Protein AF-A0A961MQD6-F1 (afdb_monomer_lite)

Structure (mmCIF, N/CA/C/O backbone):
data_AF-A0A961MQD6-F1
#
_entry.id   AF-A0A961MQD6-F1
#
loop_
_atom_site.group_PDB
_atom_site.id
_atom_site.type_symbol
_atom_site.label_atom_id
_atom_site.label_alt_id
_atom_site.label_comp_id
_atom_site.label_asym_id
_atom_site.label_entity_id
_atom_site.label_seq_id
_atom_site.pdbx_PDB_ins_code
_atom_site.Cartn_x
_atom_site.Cartn_y
_atom_site.Cartn_z
_atom_site.occupancy
_atom_site.B_iso_or_equiv
_atom_site.auth_seq_id
_atom_site.auth_comp_id
_atom_site.auth_asym_id
_atom_site.auth_atom_id
_atom_site.pdbx_PDB_model_num
ATOM 1 N N . ASP A 1 1 ? 1.636 -16.642 8.959 1.00 82.12 1 ASP A N 1
ATOM 2 C CA . ASP A 1 1 ? 0.322 -16.131 9.394 1.00 82.12 1 ASP A CA 1
ATOM 3 C C . ASP A 1 1 ? 0.263 -14.639 9.109 1.00 82.12 1 ASP A C 1
ATOM 5 O O . ASP A 1 1 ? 1.322 -14.026 8.998 1.00 82.12 1 ASP A O 1
ATOM 9 N N . THR A 1 2 ? -0.927 -14.079 8.896 1.00 88.12 2 THR A N 1
ATOM 10 C CA . THR A 1 2 ? -1.129 -12.638 8.691 1.00 88.12 2 THR A CA 1
ATOM 11 C C . THR A 1 2 ? -1.596 -12.039 10.010 1.00 88.12 2 THR A C 1
ATOM 13 O O . THR A 1 2 ? -2.619 -12.468 10.544 1.00 88.12 2 THR A O 1
ATOM 16 N N . THR A 1 3 ? -0.854 -11.065 10.533 1.00 93.81 3 THR A N 1
ATOM 17 C CA . THR A 1 3 ? -1.106 -10.467 11.850 1.00 93.81 3 THR A CA 1
ATOM 18 C C . THR A 1 3 ? -1.546 -9.016 11.688 1.00 93.81 3 THR A C 1
ATOM 20 O O . THR A 1 3 ? -0.826 -8.218 11.085 1.00 93.81 3 THR A O 1
ATOM 23 N N . PHE A 1 4 ? -2.686 -8.656 12.276 1.00 94.00 4 PHE A N 1
ATOM 24 C CA . PHE A 1 4 ? -3.155 -7.276 12.358 1.00 94.00 4 PHE A CA 1
ATOM 25 C C . PHE A 1 4 ? -2.861 -6.711 13.751 1.00 94.00 4 PHE A C 1
ATOM 27 O O . PHE A 1 4 ? -3.175 -7.332 14.772 1.00 94.00 4 PHE A O 1
ATOM 34 N N . LYS A 1 5 ? -2.208 -5.543 13.801 1.00 96.81 5 LYS A N 1
ATOM 35 C CA . LYS A 1 5 ? -1.787 -4.895 15.049 1.00 96.81 5 LYS A CA 1
ATOM 36 C C . LYS A 1 5 ? -2.311 -3.469 15.146 1.00 96.81 5 LYS A C 1
ATOM 38 O O . LYS A 1 5 ? -2.236 -2.724 14.174 1.00 96.81 5 LYS A O 1
ATOM 43 N N . VAL A 1 6 ? -2.730 -3.081 16.347 1.00 93.12 6 VAL A N 1
ATOM 44 C CA . VAL A 1 6 ? -3.076 -1.702 16.721 1.00 93.12 6 VAL A CA 1
ATOM 45 C C . VAL A 1 6 ? -2.179 -1.317 17.892 1.00 93.12 6 VAL A C 1
ATOM 47 O O . VAL A 1 6 ? -2.078 -2.068 18.858 1.00 93.12 6 VAL A O 1
ATOM 50 N N . ASP A 1 7 ? -1.451 -0.205 17.774 1.00 93.75 7 ASP A N 1
ATOM 51 C CA . ASP A 1 7 ? -0.495 0.269 18.790 1.00 93.75 7 ASP A CA 1
ATOM 52 C C . ASP A 1 7 ? 0.522 -0.797 19.245 1.00 93.75 7 ASP A C 1
ATOM 54 O O . ASP A 1 7 ? 0.899 -0.904 20.411 1.00 93.75 7 ASP A O 1
ATOM 58 N N . GLY A 1 8 ? 0.963 -1.634 18.300 1.00 94.81 8 GLY A N 1
ATOM 59 C CA . GLY A 1 8 ? 1.901 -2.732 18.551 1.00 94.81 8 GLY A CA 1
ATOM 60 C C . GLY A 1 8 ? 1.281 -3.982 19.187 1.00 94.81 8 GLY A C 1
ATOM 61 O O . GLY A 1 8 ? 1.947 -5.019 19.235 1.00 94.81 8 GLY A O 1
ATOM 62 N N . VAL A 1 9 ? 0.015 -3.927 19.605 1.00 96.75 9 VAL A N 1
ATOM 63 C CA . VAL A 1 9 ? -0.739 -5.052 20.168 1.00 96.75 9 VAL A CA 1
ATOM 64 C C . VAL A 1 9 ? -1.383 -5.859 19.044 1.00 96.75 9 VAL A C 1
ATOM 66 O O . VAL A 1 9 ? -1.992 -5.292 18.142 1.00 96.75 9 VAL A O 1
ATOM 69 N N . VAL A 1 10 ? -1.253 -7.188 19.088 1.00 97.31 10 VAL A N 1
ATOM 70 C CA . VAL A 1 10 ? -1.947 -8.095 18.158 1.00 97.31 10 VAL A CA 1
ATOM 71 C C . VAL A 1 10 ? -3.435 -8.101 18.483 1.00 97.31 10 VAL A C 1
ATOM 73 O O . VAL A 1 10 ? -3.812 -8.468 19.593 1.00 97.31 10 VAL A O 1
ATOM 76 N N . VAL A 1 11 ? -4.262 -7.700 17.520 1.00 97.44 11 VAL A N 1
ATOM 77 C CA . VAL A 1 11 ? -5.728 -7.682 17.659 1.00 97.44 11 VAL A CA 1
ATOM 78 C C . VAL A 1 11 ? -6.408 -8.766 16.827 1.00 97.44 11 VAL A C 1
ATOM 80 O O . VAL A 1 11 ? -7.519 -9.164 17.160 1.00 97.44 11 VAL A O 1
ATOM 83 N N . ASP A 1 12 ? -5.743 -9.269 15.785 1.00 96.75 12 ASP A N 1
ATOM 84 C CA . ASP A 1 12 ? -6.195 -10.428 15.017 1.00 96.75 12 ASP A CA 1
ATOM 85 C C . ASP A 1 12 ? -5.004 -11.148 14.370 1.00 96.75 12 ASP A C 1
ATOM 87 O O . ASP A 1 12 ? -3.986 -10.532 14.030 1.00 96.75 12 ASP A O 1
ATOM 91 N N . GLU A 1 13 ? -5.129 -12.459 14.196 1.00 96.19 13 GLU A N 1
ATOM 92 C CA . GLU A 1 13 ? -4.140 -13.284 13.510 1.00 96.19 13 GLU A CA 1
ATOM 93 C C . GLU A 1 13 ? -4.819 -14.433 12.769 1.00 96.19 13 GLU A C 1
ATOM 95 O O . GLU A 1 13 ? -5.561 -15.229 13.347 1.00 96.19 13 GLU A O 1
ATOM 100 N N . LYS A 1 14 ? -4.539 -14.544 11.467 1.00 94.25 14 LYS A N 1
ATOM 101 C CA . LYS A 1 14 ? -5.155 -15.565 10.621 1.00 94.25 14 LYS A CA 1
ATOM 102 C C . LYS A 1 14 ? -4.196 -16.097 9.571 1.00 94.25 14 LYS A C 1
ATOM 104 O O . LYS A 1 14 ? -3.475 -15.353 8.905 1.00 94.25 14 LYS A O 1
ATOM 109 N N . ARG A 1 15 ? -4.236 -17.410 9.353 1.00 92.38 15 ARG A N 1
ATOM 110 C CA . ARG A 1 15 ? -3.561 -18.044 8.220 1.00 92.38 15 ARG A CA 1
ATOM 111 C C . ARG A 1 15 ? -4.335 -17.762 6.933 1.00 92.38 15 ARG A C 1
ATOM 113 O O . ARG A 1 15 ? -5.504 -18.124 6.817 1.00 92.38 15 ARG A O 1
ATOM 120 N N . MET A 1 16 ? -3.675 -17.152 5.952 1.00 89.56 16 MET A N 1
ATOM 121 C CA . MET A 1 16 ? -4.240 -16.896 4.626 1.00 89.56 16 MET A CA 1
ATOM 122 C C . MET A 1 16 ? -3.546 -17.790 3.594 1.00 89.56 16 MET A C 1
ATOM 124 O O . MET A 1 16 ? -2.467 -17.476 3.102 1.00 89.56 16 MET A O 1
ATOM 128 N N . GLU A 1 17 ? -4.142 -18.947 3.294 1.00 90.12 17 GLU A N 1
ATOM 129 C CA . GLU A 1 17 ? -3.484 -19.977 2.468 1.00 90.12 17 GLU A CA 1
ATOM 130 C C . GLU A 1 17 ? -3.337 -19.603 0.989 1.00 90.12 17 GLU A C 1
ATOM 132 O O . GLU A 1 17 ? -2.527 -20.194 0.282 1.00 90.12 17 GLU A O 1
ATOM 137 N N . LYS A 1 18 ? -4.121 -18.630 0.515 1.00 89.50 18 LYS A N 1
ATOM 138 C CA . LYS A 1 18 ? -4.196 -18.226 -0.896 1.00 89.50 18 LYS A CA 1
ATOM 139 C C . LYS A 1 18 ? -3.783 -16.768 -1.099 1.00 89.50 18 LYS A C 1
ATOM 141 O O . LYS A 1 18 ? -4.378 -16.062 -1.905 1.00 89.50 18 LYS A O 1
ATOM 146 N N . THR A 1 19 ? -2.789 -16.312 -0.344 1.00 84.44 19 THR A N 1
ATOM 147 C CA . THR A 1 19 ? -2.245 -14.958 -0.489 1.00 84.44 19 THR A CA 1
ATOM 148 C C . THR A 1 19 ? -1.137 -14.941 -1.528 1.00 84.44 19 THR A C 1
ATOM 150 O O . THR A 1 19 ? -0.201 -15.737 -1.468 1.00 84.44 19 THR A O 1
ATOM 153 N N . ILE A 1 20 ? -1.222 -13.997 -2.459 1.00 82.88 20 ILE A N 1
ATOM 154 C CA . ILE A 1 20 ? -0.128 -13.678 -3.371 1.00 82.88 20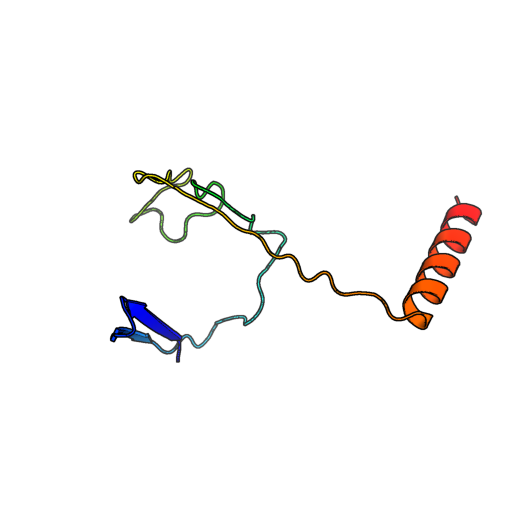 ILE A CA 1
ATOM 155 C C . ILE A 1 20 ? 0.721 -12.591 -2.690 1.00 82.88 20 ILE A C 1
ATOM 157 O O . ILE A 1 20 ? 0.176 -11.548 -2.335 1.00 82.88 20 ILE A O 1
ATOM 161 N N . PRO A 1 21 ? 2.037 -12.787 -2.480 1.00 74.50 21 PRO A N 1
ATOM 162 C CA . PRO A 1 21 ? 2.884 -11.825 -1.771 1.00 74.50 21 PRO A CA 1
ATOM 163 C C . PRO A 1 21 ? 3.371 -10.679 -2.679 1.00 74.50 21 PRO A C 1
ATOM 165 O O . PRO A 1 21 ? 4.454 -10.140 -2.463 1.00 74.50 21 PRO A O 1
ATOM 168 N N . ILE A 1 22 ? 2.611 -10.335 -3.723 1.00 73.88 22 ILE A N 1
ATOM 169 C CA . ILE A 1 22 ? 2.901 -9.223 -4.634 1.00 73.88 22 ILE A CA 1
ATOM 170 C C . ILE A 1 22 ? 1.619 -8.445 -4.921 1.00 73.88 22 ILE A C 1
ATOM 172 O O . ILE A 1 22 ? 0.541 -9.029 -5.019 1.00 73.88 22 ILE A O 1
ATOM 176 N N . ILE A 1 23 ? 1.754 -7.127 -5.063 1.00 70.75 23 ILE A N 1
ATOM 177 C CA . ILE A 1 23 ? 0.649 -6.251 -5.441 1.00 70.75 23 ILE A CA 1
ATOM 178 C C . ILE A 1 23 ? 0.467 -6.260 -6.957 1.00 70.75 23 ILE A C 1
ATOM 180 O O . ILE A 1 23 ? 1.423 -6.161 -7.730 1.00 70.75 23 ILE A O 1
ATOM 184 N N . LEU A 1 24 ? -0.782 -6.389 -7.375 1.00 74.75 24 LEU A N 1
ATOM 185 C CA . LEU A 1 24 ? -1.196 -6.388 -8.764 1.00 74.75 24 LEU A CA 1
ATOM 186 C C . LEU A 1 24 ? -1.414 -4.937 -9.215 1.00 74.75 24 LEU A C 1
ATOM 188 O O . LEU A 1 24 ? -2.520 -4.424 -9.148 1.00 74.75 24 LEU A O 1
ATOM 192 N N . GLN A 1 25 ? -0.348 -4.266 -9.669 1.00 64.88 25 GLN A N 1
ATOM 193 C CA . GLN A 1 25 ? -0.356 -2.823 -9.992 1.00 64.88 25 GLN A CA 1
ATOM 194 C C . GLN A 1 25 ? -1.410 -2.383 -11.023 1.00 64.88 25 GLN A C 1
ATOM 196 O O . GLN A 1 25 ? -1.747 -1.209 -11.091 1.00 64.88 25 GLN A O 1
ATOM 201 N N . TRP A 1 26 ? -1.906 -3.300 -11.852 1.00 66.94 26 TRP A N 1
ATOM 202 C CA . TRP A 1 26 ? -2.981 -3.043 -12.816 1.00 66.94 26 TRP A CA 1
ATOM 203 C C . TRP A 1 26 ? -4.381 -2.895 -12.195 1.00 66.94 26 TRP A C 1
ATOM 205 O O . TRP A 1 26 ? -5.283 -2.440 -12.888 1.00 66.94 26 TRP A O 1
ATOM 215 N N . ASP A 1 27 ? -4.554 -3.281 -10.931 1.00 66.38 27 ASP A N 1
ATOM 216 C CA . ASP A 1 27 ? -5.844 -3.378 -10.233 1.00 66.38 27 ASP A CA 1
ATOM 217 C C . ASP A 1 27 ? -5.861 -2.515 -8.961 1.00 66.38 27 ASP A C 1
ATOM 219 O O . ASP A 1 27 ? -6.824 -2.536 -8.208 1.00 66.38 27 ASP A O 1
ATOM 223 N N . GLU A 1 28 ? -4.785 -1.760 -8.706 1.00 70.94 28 GLU A N 1
ATOM 224 C CA . GLU A 1 28 ? -4.644 -0.965 -7.490 1.00 70.94 28 GLU A CA 1
ATOM 225 C C . GLU A 1 28 ? -3.929 0.360 -7.757 1.00 70.94 28 GLU A C 1
ATOM 227 O O . GLU A 1 28 ? -2.868 0.407 -8.394 1.00 70.94 28 GLU A O 1
ATOM 232 N N . ALA A 1 29 ? -4.510 1.437 -7.235 1.00 73.56 29 ALA A N 1
ATOM 233 C CA . ALA A 1 29 ? -3.953 2.776 -7.292 1.00 73.56 29 ALA A CA 1
ATOM 234 C C . ALA A 1 29 ? -3.265 3.121 -5.963 1.00 73.56 29 ALA A C 1
ATOM 236 O O . ALA A 1 29 ? -3.518 2.545 -4.910 1.00 73.56 29 ALA A O 1
ATOM 237 N N . PHE A 1 30 ? -2.349 4.090 -5.987 1.00 80.56 30 PHE A N 1
ATOM 238 C CA . PHE A 1 30 ? -1.858 4.667 -4.737 1.00 80.56 30 PHE A CA 1
ATOM 239 C C . PHE A 1 30 ? -2.855 5.728 -4.255 1.00 80.56 30 PHE A C 1
ATOM 241 O O . PHE A 1 30 ? -2.732 6.905 -4.603 1.00 80.56 30 PHE A O 1
ATOM 248 N N . ASP A 1 31 ? -3.844 5.291 -3.479 1.00 84.00 31 ASP A N 1
ATOM 249 C CA . ASP A 1 31 ? -4.955 6.121 -3.020 1.00 84.00 31 ASP A CA 1
ATOM 250 C C . ASP A 1 31 ? -4.613 6.951 -1.768 1.00 84.00 31 ASP A C 1
ATOM 252 O O . ASP A 1 31 ? -4.023 6.475 -0.794 1.00 84.00 31 ASP A O 1
ATOM 256 N N . ILE A 1 32 ? -4.993 8.235 -1.781 1.00 89.62 32 ILE A N 1
ATOM 257 C CA . ILE A 1 32 ? -4.812 9.163 -0.656 1.00 89.62 32 ILE A CA 1
ATOM 258 C C . ILE A 1 32 ? -6.158 9.812 -0.337 1.00 89.62 32 ILE A C 1
ATOM 260 O O . ILE A 1 32 ? -6.661 10.635 -1.097 1.00 89.62 32 ILE A O 1
ATOM 264 N N . GLY A 1 33 ? -6.714 9.496 0.832 1.00 90.12 33 GLY A N 1
ATOM 265 C CA . GLY A 1 33 ? -7.923 10.146 1.348 1.00 90.12 33 GLY A CA 1
ATOM 266 C C . GLY A 1 33 ? -9.246 9.621 0.781 1.00 90.12 33 GLY A C 1
ATOM 267 O O . GLY A 1 33 ? -10.296 10.042 1.257 1.00 90.12 33 GLY A O 1
ATOM 268 N N . SER A 1 34 ? -9.219 8.701 -0.181 1.00 90.25 34 SER A N 1
ATOM 269 C CA . SER A 1 34 ? -10.379 7.925 -0.622 1.00 90.25 34 SER A CA 1
ATOM 270 C C . SER A 1 34 ? -9.897 6.660 -1.312 1.00 90.25 34 SER A C 1
ATOM 272 O O . SER A 1 34 ? -9.020 6.765 -2.158 1.00 90.25 34 SER A O 1
ATOM 274 N N . ASP A 1 35 ? -10.505 5.521 -1.000 1.00 87.56 35 ASP A N 1
ATOM 275 C CA . ASP A 1 35 ? -10.478 4.335 -1.870 1.00 87.56 35 ASP A CA 1
ATOM 276 C C . ASP A 1 35 ? -11.497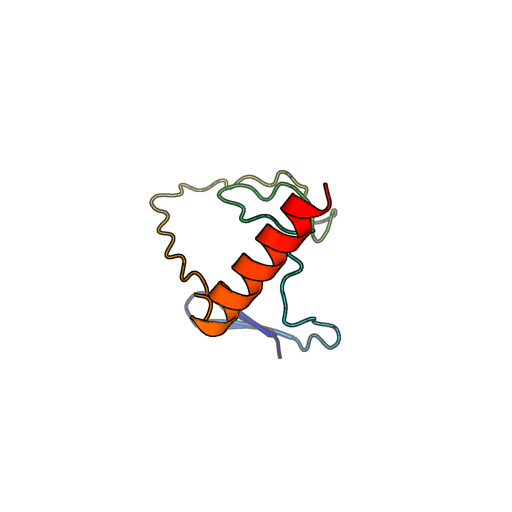 4.572 -2.992 1.00 87.56 35 ASP A C 1
ATOM 278 O O . ASP A 1 35 ? -12.608 5.031 -2.702 1.00 87.56 35 ASP A O 1
ATOM 282 N N . THR A 1 36 ? -11.119 4.381 -4.258 1.00 85.06 36 THR A N 1
ATOM 283 C CA . THR A 1 36 ? -11.956 4.778 -5.408 1.00 85.06 36 THR A CA 1
ATOM 284 C C . THR A 1 36 ? -12.346 3.659 -6.366 1.00 85.06 36 THR A C 1
ATOM 286 O O . THR A 1 36 ? -13.233 3.891 -7.190 1.00 85.06 36 THR A O 1
ATOM 289 N N . ILE A 1 37 ? -11.729 2.477 -6.283 1.00 79.69 37 ILE A N 1
ATOM 290 C CA . ILE A 1 37 ? -11.852 1.458 -7.336 1.00 79.69 37 ILE A CA 1
ATOM 291 C C . ILE A 1 37 ? -12.585 0.218 -6.826 1.00 79.69 37 ILE A C 1
ATOM 293 O O . ILE A 1 37 ? -13.799 0.108 -7.011 1.00 79.69 37 ILE A O 1
ATOM 297 N N . THR A 1 38 ? -11.867 -0.730 -6.226 1.00 81.25 38 THR A N 1
ATOM 298 C CA . THR A 1 38 ? -12.389 -2.077 -5.977 1.00 81.25 38 THR A CA 1
ATOM 299 C C . THR A 1 38 ? -12.647 -2.269 -4.490 1.00 81.25 38 THR A C 1
ATOM 301 O O . THR A 1 38 ? -11.724 -2.416 -3.696 1.00 81.25 38 THR A O 1
ATOM 304 N N . GLY A 1 39 ? -13.925 -2.314 -4.111 1.00 78.44 39 GLY A N 1
ATOM 305 C CA . GLY A 1 39 ? -14.322 -2.625 -2.742 1.00 78.44 39 GLY A CA 1
ATOM 306 C C . GLY A 1 39 ? -13.984 -4.073 -2.377 1.00 78.44 39 GLY A C 1
ATOM 307 O O . GLY A 1 39 ? -14.099 -4.979 -3.201 1.00 78.44 39 GLY A O 1
ATOM 308 N N . VAL A 1 40 ? -13.596 -4.319 -1.124 1.00 82.75 40 VAL A N 1
ATOM 309 C CA . VAL A 1 40 ? -13.328 -5.686 -0.634 1.00 82.75 40 VAL A CA 1
ATOM 310 C C . VAL A 1 40 ? -14.625 -6.443 -0.345 1.00 82.75 40 VAL A C 1
ATOM 312 O O . VAL A 1 40 ? -14.734 -7.640 -0.616 1.00 82.75 40 VAL A O 1
ATOM 315 N N . ASN A 1 41 ? -15.604 -5.762 0.247 1.00 86.19 41 ASN A N 1
ATOM 316 C CA . ASN A 1 41 ? -16.883 -6.350 0.615 1.00 86.19 41 ASN A CA 1
ATOM 317 C C . ASN A 1 41 ? -17.988 -5.302 0.538 1.00 86.19 41 ASN A C 1
ATOM 319 O O . ASN A 1 41 ? -18.086 -4.424 1.396 1.00 86.19 41 ASN A O 1
ATOM 323 N N . ASP A 1 42 ? -18.871 -5.480 -0.438 1.00 88.62 42 ASP A N 1
ATOM 324 C CA . ASP A 1 42 ? -19.958 -4.549 -0.706 1.00 88.62 42 ASP A CA 1
ATOM 325 C C . ASP A 1 42 ? -20.952 -4.386 0.451 1.00 88.62 42 ASP A C 1
ATOM 327 O O . ASP A 1 42 ? -21.627 -3.362 0.549 1.00 88.62 42 ASP A O 1
ATOM 331 N N . ALA A 1 43 ? -21.051 -5.389 1.330 1.00 92.56 43 ALA A N 1
ATOM 332 C CA . ALA A 1 43 ? -21.922 -5.349 2.501 1.00 92.56 43 ALA A CA 1
ATOM 333 C C . ALA A 1 43 ? -21.347 -4.523 3.666 1.00 92.56 43 ALA A C 1
ATOM 335 O O . ALA A 1 43 ? -22.080 -4.229 4.609 1.00 92.56 43 ALA A O 1
ATOM 336 N N . ASP A 1 44 ? -20.055 -4.194 3.623 1.00 89.12 44 ASP A N 1
ATOM 337 C CA . ASP A 1 44 ? -19.349 -3.444 4.667 1.00 89.12 44 ASP A CA 1
ATOM 338 C C . ASP A 1 44 ? -19.124 -1.987 4.240 1.00 89.12 44 ASP A C 1
ATOM 340 O O . ASP A 1 44 ? -19.495 -1.054 4.953 1.00 89.12 44 ASP A O 1
ATOM 344 N N . TYR A 1 45 ? -18.598 -1.777 3.028 1.00 90.25 45 TYR A N 1
ATOM 345 C CA . TYR A 1 45 ? -18.375 -0.445 2.470 1.00 90.25 45 TYR A CA 1
ATOM 346 C C . TYR A 1 45 ? -18.491 -0.425 0.940 1.00 90.25 45 TYR A C 1
ATOM 348 O O . TYR A 1 45 ? -18.520 -1.464 0.286 1.00 90.25 45 TYR A O 1
ATOM 356 N N . GLN A 1 46 ? -18.566 0.779 0.369 1.00 91.75 46 GLN A N 1
ATOM 357 C CA . GLN A 1 46 ? -18.639 1.012 -1.074 1.00 91.75 46 GLN A CA 1
ATOM 358 C C . GLN A 1 46 ? -17.630 2.089 -1.486 1.00 91.75 46 GLN A C 1
ATOM 360 O O . GLN A 1 46 ? -17.609 3.150 -0.853 1.00 91.75 46 GLN A O 1
ATOM 365 N N . PRO A 1 47 ? -16.838 1.868 -2.549 1.00 90.88 47 PRO A N 1
ATOM 366 C CA . PRO A 1 47 ? -16.113 2.937 -3.218 1.00 90.88 47 PRO A CA 1
ATOM 367 C C . PRO A 1 47 ? -17.070 3.915 -3.939 1.00 90.88 47 PRO A C 1
ATOM 369 O O . PRO A 1 47 ? -18.094 3.493 -4.480 1.00 90.88 47 PRO A O 1
ATOM 372 N N . PRO A 1 48 ? -16.749 5.220 -4.000 1.00 92.31 48 PRO A N 1
ATOM 373 C CA . PRO A 1 48 ? -15.631 5.851 -3.318 1.00 92.31 48 PRO A CA 1
ATOM 374 C C . PRO A 1 48 ? -15.868 5.921 -1.804 1.00 92.31 48 PRO A C 1
ATOM 376 O O . PRO A 1 48 ? -16.927 6.357 -1.352 1.00 92.31 48 PRO A O 1
ATOM 379 N N . PHE A 1 49 ? -14.863 5.525 -1.024 1.00 92.00 49 PHE A N 1
ATOM 380 C CA . PHE A 1 49 ? -14.920 5.497 0.434 1.00 92.00 49 PHE A CA 1
ATOM 381 C C . PHE A 1 49 ? -14.010 6.586 1.023 1.00 92.00 49 PHE A C 1
ATOM 383 O O . PHE A 1 49 ? -12.800 6.375 1.157 1.00 92.00 49 PHE A O 1
ATOM 390 N N . PRO A 1 50 ? -14.555 7.779 1.335 1.00 93.38 50 PRO A N 1
ATOM 391 C CA . PRO A 1 50 ? -13.749 8.934 1.705 1.00 93.38 50 PRO A CA 1
ATOM 392 C C . PRO A 1 50 ? -13.266 8.874 3.157 1.00 93.38 50 PRO A C 1
ATOM 394 O O . PRO A 1 50 ? -13.997 8.497 4.076 1.00 93.38 50 PRO A O 1
ATOM 397 N N . LEU A 1 51 ? -12.050 9.367 3.384 1.00 94.38 51 LEU A N 1
ATOM 398 C CA . LEU A 1 51 ? -11.522 9.634 4.717 1.00 94.38 51 LEU A CA 1
ATOM 399 C C . LEU A 1 51 ? -12.370 10.711 5.412 1.00 94.38 51 LEU A C 1
ATOM 401 O O . LEU A 1 51 ? -12.486 11.837 4.933 1.00 94.38 51 LEU A O 1
ATOM 405 N N . THR A 1 52 ? -12.909 10.389 6.587 1.00 95.19 52 THR A N 1
ATOM 406 C CA . THR A 1 52 ? -13.710 11.318 7.411 1.00 95.19 52 THR A CA 1
ATOM 407 C C . THR A 1 52 ? -12.891 12.056 8.475 1.00 95.19 52 THR A C 1
ATOM 409 O O . THR A 1 52 ? -13.423 12.880 9.219 1.00 95.19 52 THR A O 1
ATOM 412 N N . ALA A 1 53 ? -11.588 11.780 8.549 1.00 93.75 53 ALA A N 1
ATOM 413 C CA . ALA A 1 53 ? -10.642 12.416 9.458 1.00 93.75 53 ALA A CA 1
ATOM 414 C C . ALA A 1 53 ? -9.793 13.489 8.753 1.00 93.75 53 ALA A C 1
ATOM 416 O O . ALA A 1 53 ? -9.811 13.643 7.532 1.00 93.75 53 ALA A O 1
ATOM 417 N N . LYS A 1 54 ? -9.003 14.229 9.537 1.00 95.31 54 LYS A N 1
ATOM 418 C CA . LYS A 1 54 ? -8.046 15.206 9.013 1.00 95.31 54 LYS A CA 1
ATOM 419 C C . LYS A 1 54 ? -6.720 14.520 8.667 1.00 95.31 54 LYS A C 1
ATOM 421 O O . LYS A 1 54 ? -6.098 13.914 9.533 1.00 95.31 54 LYS A O 1
ATOM 426 N N . LEU A 1 55 ? -6.268 14.658 7.421 1.00 93.75 55 LEU A N 1
ATOM 427 C CA . LEU A 1 55 ? -4.928 14.249 6.993 1.00 93.75 55 LEU A CA 1
ATOM 428 C C . LEU A 1 55 ? -3.955 15.429 7.151 1.00 93.75 55 LEU A C 1
ATOM 430 O O . LEU A 1 55 ? -3.950 16.341 6.329 1.00 93.75 55 LEU A O 1
ATOM 434 N N . ASP A 1 56 ? -3.141 15.433 8.209 1.00 95.31 56 ASP A N 1
ATOM 435 C CA . ASP A 1 56 ? -2.250 16.567 8.510 1.00 95.31 56 ASP A CA 1
ATOM 436 C C . ASP A 1 56 ? -0.967 16.603 7.661 1.00 95.31 56 ASP A C 1
ATOM 438 O O . ASP A 1 56 ? -0.506 17.682 7.283 1.00 95.31 56 ASP A O 1
ATOM 442 N N . LYS A 1 57 ? -0.353 15.450 7.365 1.00 94.38 57 LYS A N 1
ATOM 443 C CA . LYS A 1 57 ? 0.887 15.383 6.577 1.00 94.38 57 LYS A CA 1
ATOM 444 C C . LYS A 1 57 ? 1.051 14.032 5.892 1.00 94.38 57 LYS A C 1
ATOM 446 O O . LYS A 1 57 ? 0.961 12.993 6.536 1.00 94.38 57 LYS A O 1
ATOM 451 N N . LEU A 1 58 ? 1.422 14.071 4.614 1.00 91.31 58 LEU A N 1
ATOM 452 C CA . LEU A 1 58 ? 1.883 12.914 3.852 1.00 91.31 58 LEU A CA 1
ATOM 453 C C . LEU A 1 58 ? 3.332 13.144 3.406 1.00 91.31 58 LEU A C 1
ATOM 455 O O . LEU A 1 58 ? 3.662 14.196 2.865 1.00 91.31 58 LEU A O 1
ATOM 459 N N . THR A 1 59 ? 4.218 12.181 3.661 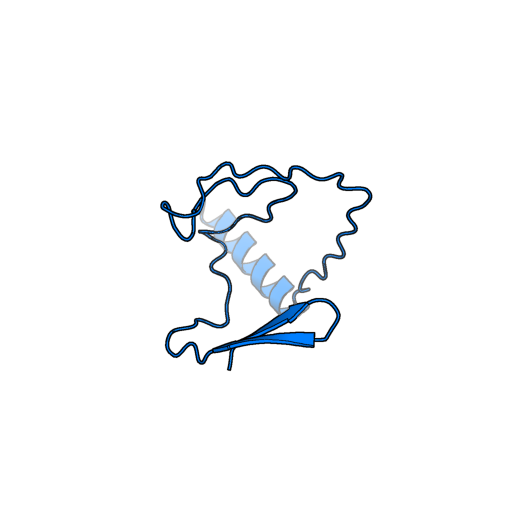1.00 93.31 59 THR A N 1
ATOM 460 C CA . THR A 1 59 ? 5.605 12.197 3.164 1.00 93.31 59 THR A CA 1
ATOM 461 C C . THR A 1 59 ? 5.848 10.927 2.371 1.00 93.31 59 THR A C 1
ATOM 463 O O . THR A 1 59 ? 5.781 9.837 2.930 1.00 93.31 59 THR A O 1
ATOM 466 N N . ILE A 1 60 ? 6.137 11.069 1.079 1.00 89.19 60 ILE A N 1
ATOM 467 C CA . ILE A 1 60 ? 6.409 9.938 0.191 1.00 89.19 60 ILE A CA 1
ATOM 468 C C . ILE A 1 60 ? 7.908 9.910 -0.101 1.00 89.19 60 ILE A C 1
ATOM 470 O O . ILE A 1 60 ? 8.460 10.864 -0.650 1.00 89.19 60 ILE A O 1
ATOM 474 N N . LYS A 1 61 ? 8.566 8.805 0.258 1.00 87.00 61 LYS A N 1
ATOM 475 C CA . LYS A 1 61 ? 9.943 8.512 -0.144 1.00 87.00 61 LYS A CA 1
ATOM 476 C C . LYS A 1 61 ? 9.903 7.403 -1.186 1.00 87.00 61 LYS A C 1
ATOM 478 O O . LYS A 1 61 ? 9.606 6.261 -0.855 1.00 87.00 61 LYS A O 1
ATOM 483 N N . ILE A 1 62 ? 10.192 7.751 -2.434 1.00 84.31 62 ILE A N 1
ATOM 484 C CA . ILE A 1 62 ? 10.242 6.784 -3.531 1.00 84.31 62 ILE A CA 1
ATOM 485 C C . ILE A 1 62 ? 11.686 6.322 -3.682 1.00 84.31 62 ILE A C 1
ATOM 487 O O . ILE A 1 62 ? 12.553 7.122 -4.031 1.00 84.31 62 ILE A O 1
ATOM 491 N N . ASP A 1 63 ? 11.929 5.041 -3.436 1.00 83.06 63 ASP A N 1
ATOM 492 C CA . ASP A 1 63 ? 13.171 4.386 -3.831 1.00 83.06 63 ASP A CA 1
ATOM 493 C C . ASP A 1 63 ? 12.954 3.753 -5.205 1.00 83.06 63 ASP A C 1
ATOM 495 O O . ASP A 1 63 ? 12.274 2.735 -5.342 1.00 83.06 63 ASP A O 1
ATOM 499 N N . ARG A 1 64 ? 13.410 4.442 -6.254 1.00 81.69 64 ARG A N 1
ATOM 500 C CA . ARG A 1 64 ? 13.231 3.958 -7.624 1.00 81.69 64 ARG A CA 1
ATOM 501 C C . ARG A 1 64 ? 14.327 2.939 -7.917 1.00 81.69 64 ARG A C 1
ATOM 503 O O . ARG A 1 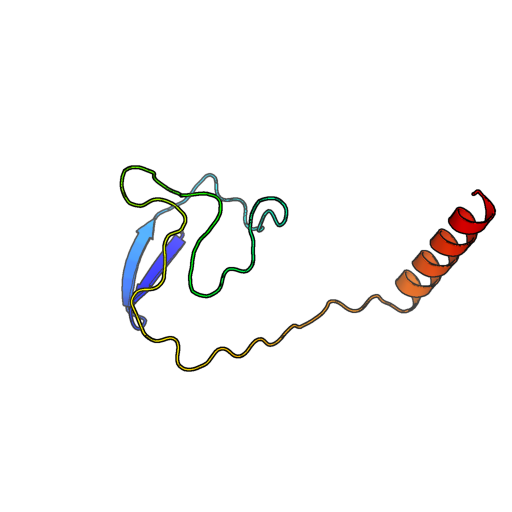64 ? 15.496 3.315 -7.799 1.00 81.69 64 ARG A O 1
ATOM 510 N N . PRO A 1 65 ? 13.984 1.714 -8.357 1.00 81.88 65 PRO A N 1
ATOM 511 C CA . PRO A 1 65 ? 14.99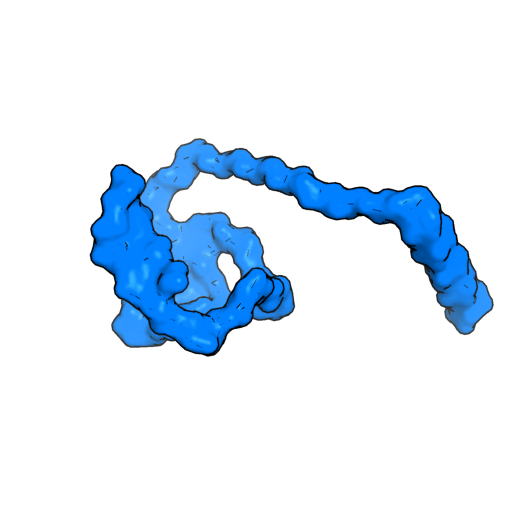4 0.772 -8.806 1.00 81.88 65 PRO A CA 1
ATOM 512 C C . PRO A 1 65 ? 15.801 1.425 -9.930 1.00 81.88 65 PRO A C 1
ATOM 514 O O . PRO A 1 65 ? 15.236 1.949 -10.891 1.00 81.88 65 PRO A O 1
ATOM 517 N N . GLN A 1 66 ? 17.121 1.440 -9.767 1.00 85.81 66 GLN A N 1
ATOM 518 C CA . GLN A 1 66 ? 18.042 1.932 -10.781 1.00 85.81 66 GLN A CA 1
ATOM 519 C C . GLN A 1 66 ? 18.515 0.750 -11.611 1.00 85.81 66 GLN A C 1
ATOM 521 O O . GLN A 1 66 ? 18.909 -0.281 -11.064 1.00 85.81 66 GLN A O 1
ATOM 526 N N . LEU A 1 67 ? 18.458 0.904 -12.931 1.00 90.00 67 LEU A N 1
ATOM 527 C CA . LEU A 1 67 ? 19.019 -0.078 -13.847 1.00 90.00 67 LEU A CA 1
ATOM 528 C C . LEU A 1 67 ? 20.537 -0.131 -13.660 1.00 90.00 67 LEU A C 1
ATOM 530 O O . LEU A 1 67 ? 21.183 0.891 -13.404 1.00 90.00 67 LEU A O 1
ATOM 534 N N . SER A 1 68 ? 21.106 -1.325 -13.806 1.00 94.94 68 SER A N 1
ATOM 535 C CA . SER A 1 68 ? 22.554 -1.451 -13.923 1.00 94.94 68 SER A CA 1
ATOM 536 C C . SER A 1 68 ? 23.031 -0.738 -15.202 1.00 94.94 68 SER A C 1
ATOM 538 O O . SER A 1 68 ? 22.257 -0.615 -16.156 1.00 94.94 68 SER A O 1
ATOM 540 N N . PRO A 1 69 ? 24.296 -0.287 -15.280 1.00 96.06 69 PRO A N 1
ATOM 541 C CA . PRO A 1 69 ? 24.839 0.269 -16.522 1.00 96.06 69 PRO A CA 1
ATOM 542 C C . PRO A 1 69 ? 24.672 -0.671 -17.728 1.00 96.06 69 PRO A C 1
ATOM 544 O O . PRO A 1 69 ? 24.453 -0.212 -18.847 1.00 96.06 69 PRO A O 1
ATOM 547 N N . GLU A 1 70 ? 24.729 -1.983 -17.490 1.00 96.56 70 GLU A N 1
ATOM 548 C CA . GLU A 1 70 ? 24.538 -3.025 -18.503 1.00 96.56 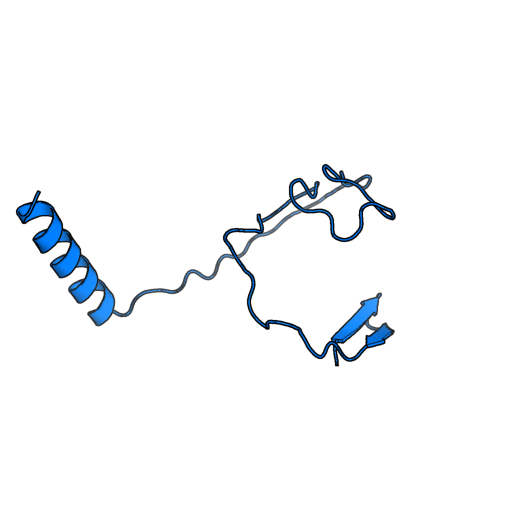70 GLU A CA 1
ATOM 549 C C . GLU A 1 70 ? 23.089 -3.067 -19.009 1.00 96.56 70 GLU A C 1
ATOM 551 O O . GLU A 1 70 ? 22.856 -3.085 -20.220 1.00 96.56 70 GLU A O 1
ATOM 556 N N . ASP A 1 71 ? 22.106 -3.009 -18.106 1.00 95.44 71 ASP A N 1
ATOM 557 C CA . ASP A 1 71 ? 20.691 -2.986 -18.484 1.00 95.44 71 ASP A CA 1
ATOM 558 C C . ASP A 1 71 ? 20.300 -1.676 -19.180 1.00 95.44 71 ASP A C 1
ATOM 560 O O . ASP A 1 71 ? 19.456 -1.689 -20.078 1.00 95.44 71 ASP A O 1
ATOM 564 N N . ILE A 1 72 ? 20.934 -0.554 -18.813 1.00 95.94 72 ILE A N 1
ATOM 565 C CA . ILE A 1 72 ? 20.766 0.731 -19.509 1.00 95.94 72 ILE A CA 1
ATOM 566 C C . ILE A 1 72 ? 21.244 0.605 -20.956 1.00 95.94 72 ILE A C 1
ATOM 568 O O . ILE A 1 72 ? 20.483 0.916 -21.870 1.00 95.94 72 ILE A O 1
ATOM 572 N N . ALA A 1 73 ? 22.461 0.100 -21.182 1.00 96.56 73 ALA A N 1
ATOM 573 C CA . ALA A 1 73 ? 23.000 -0.069 -22.531 1.00 96.56 73 ALA A CA 1
ATOM 574 C C . ALA A 1 73 ? 22.109 -0.987 -23.384 1.00 96.56 73 ALA A C 1
ATOM 576 O O . ALA A 1 73 ? 21.765 -0.655 -24.520 1.00 96.56 73 ALA A O 1
ATOM 577 N N . LYS A 1 74 ? 21.657 -2.105 -22.804 1.00 96.62 74 LYS A N 1
ATOM 578 C CA . LYS A 1 74 ? 20.746 -3.044 -23.467 1.00 96.62 74 LYS A CA 1
ATOM 579 C C . LYS A 1 74 ? 19.406 -2.400 -23.831 1.00 96.62 74 LYS A C 1
ATOM 581 O O . LYS A 1 74 ? 18.882 -2.643 -24.919 1.00 96.62 74 LYS A O 1
ATOM 586 N N . LEU A 1 75 ? 18.842 -1.587 -22.936 1.00 94.44 75 LEU A N 1
ATOM 587 C CA . LEU A 1 75 ? 17.598 -0.864 -23.189 1.00 94.44 75 LEU A CA 1
ATOM 588 C C . LEU A 1 75 ? 17.773 0.170 -24.309 1.00 94.44 75 LEU A C 1
ATOM 590 O O . LEU A 1 75 ? 16.940 0.237 -25.211 1.00 94.44 75 LEU A O 1
ATOM 594 N N . GLU A 1 76 ? 18.861 0.940 -24.289 1.00 95.81 76 GLU A N 1
ATOM 595 C CA . GLU A 1 76 ? 19.156 1.943 -25.315 1.00 95.81 76 GLU A CA 1
ATOM 596 C C . GLU A 1 76 ? 19.331 1.325 -26.707 1.00 95.81 76 GLU A C 1
ATOM 598 O O . GLU A 1 76 ? 18.800 1.856 -27.687 1.00 95.81 76 GLU A O 1
ATOM 603 N N . GLU A 1 77 ? 20.044 0.200 -26.816 1.00 96.50 77 GLU A N 1
ATOM 604 C CA . GLU A 1 77 ? 20.179 -0.528 -28.082 1.00 96.50 77 GLU A CA 1
ATOM 605 C C . GLU A 1 77 ? 18.825 -1.028 -28.593 1.00 96.50 77 GLU A C 1
ATOM 607 O O . GLU A 1 77 ? 18.498 -0.821 -29.765 1.00 96.50 77 GLU A O 1
ATOM 612 N N . ALA A 1 78 ? 18.003 -1.613 -27.716 1.00 95.31 78 ALA A N 1
ATOM 613 C CA . ALA A 1 78 ? 16.666 -2.077 -28.077 1.00 95.31 78 ALA A CA 1
ATOM 614 C C . ALA A 1 78 ? 15.760 -0.927 -28.555 1.00 95.31 78 ALA A C 1
ATOM 616 O O . ALA A 1 78 ? 15.028 -1.080 -29.535 1.00 95.31 78 ALA A O 1
ATOM 617 N N . MET A 1 79 ? 15.834 0.242 -27.909 1.00 95.00 79 MET A N 1
ATOM 618 C CA . MET A 1 79 ? 15.080 1.430 -28.318 1.00 95.00 79 MET A CA 1
ATOM 619 C C . MET A 1 79 ? 15.528 1.960 -29.685 1.00 95.00 79 MET A C 1
ATOM 621 O O . MET A 1 79 ? 14.676 2.280 -30.513 1.00 95.00 79 MET A O 1
ATOM 625 N N . LYS A 1 80 ? 16.841 2.014 -29.952 1.00 95.44 80 LYS A N 1
ATOM 626 C CA . LYS A 1 80 ? 17.385 2.430 -31.259 1.00 95.44 80 LYS A CA 1
ATOM 627 C C . LYS A 1 80 ? 16.983 1.466 -32.373 1.00 95.44 80 LYS A C 1
ATOM 629 O O . LYS A 1 80 ? 16.567 1.914 -33.436 1.00 95.44 80 LYS A O 1
ATOM 634 N N . ALA A 1 81 ? 17.076 0.159 -32.123 1.00 94.62 81 ALA A N 1
ATOM 635 C CA . ALA A 1 81 ? 16.679 -0.862 -33.088 1.00 94.62 81 ALA A CA 1
ATOM 636 C C . ALA A 1 81 ? 15.186 -0.765 -33.437 1.00 94.62 81 ALA A C 1
ATOM 638 O O . ALA A 1 81 ? 14.836 -0.834 -34.612 1.00 94.62 81 ALA A O 1
ATOM 639 N N . LYS A 1 82 ? 14.317 -0.544 -32.438 1.00 92.88 82 LYS A N 1
ATOM 640 C CA . LYS A 1 82 ? 12.881 -0.341 -32.666 1.00 92.88 82 LYS A CA 1
ATOM 641 C C . LYS A 1 82 ? 12.607 0.924 -33.483 1.00 92.88 82 LYS A C 1
ATOM 643 O O . LYS A 1 82 ? 11.894 0.850 -34.471 1.00 92.88 82 LYS A O 1
ATOM 648 N N . ALA A 1 83 ? 13.219 2.052 -33.121 1.00 91.62 83 ALA A N 1
ATOM 649 C CA . ALA A 1 83 ? 13.025 3.318 -33.830 1.00 91.62 83 ALA A CA 1
ATOM 650 C C . ALA A 1 83 ? 13.526 3.300 -35.287 1.00 91.62 83 ALA A C 1
ATOM 652 O O . ALA A 1 83 ? 13.061 4.096 -36.089 1.00 91.62 83 ALA A O 1
ATOM 653 N N . ALA A 1 84 ? 14.484 2.431 -35.624 1.00 88.00 84 ALA A N 1
ATOM 654 C CA . ALA A 1 84 ? 14.960 2.242 -36.996 1.00 88.00 84 ALA A CA 1
ATOM 655 C C . ALA A 1 84 ? 14.102 1.260 -37.818 1.00 88.00 84 ALA A C 1
ATOM 657 O O . ALA A 1 84 ? 14.272 1.180 -39.034 1.00 88.00 84 ALA A O 1
ATOM 658 N N . ALA A 1 85 ? 13.250 0.474 -37.155 1.00 83.88 85 ALA A N 1
ATOM 659 C CA . ALA A 1 85 ? 12.338 -0.475 -37.787 1.00 83.88 85 ALA A CA 1
ATOM 660 C C . ALA A 1 85 ? 10.942 0.119 -38.066 1.00 83.88 85 ALA A C 1
ATOM 662 O O . ALA A 1 85 ? 10.202 -0.470 -38.855 1.00 83.88 85 ALA A O 1
ATOM 663 N N . ASP A 1 86 ? 10.612 1.248 -37.427 1.00 63.84 86 ASP A N 1
ATOM 664 C CA . ASP A 1 86 ? 9.414 2.071 -37.659 1.00 63.84 86 ASP A CA 1
ATOM 665 C C . ASP A 1 86 ? 9.655 3.104 -38.783 1.00 63.84 86 ASP A C 1
ATOM 667 O O . ASP A 1 86 ? 8.703 3.368 -39.557 1.00 63.84 86 ASP A O 1
#

pLDDT: mean 88.44, std 8.32, range [63.84, 97.44]

Radius of gyration: 20.79 Å; chains: 1; bounding box: 47×36×58 Å

Secondary structure (DSSP, 8-state):
-EEEEETTEEEEEE--TT--SS--TTS----SSEE-S--S-TTT--SSEE--S----------PPPPPHHHHHHHHHHHHHHHHH-

Foldseek 3Di:
DDFDDDPNHTPDDDDDPPDDPDDPVVQDDPDDQFDAGDDPDVVVDDPRDGHPDDDPDDDDDDDDDDDDPVVVVVVVVVVVVVVVVD

Sequence (86 aa):
DTTFKVDGVVVDEKRMEKTIPIILQWDEAFDIGSDTITGVNDADYQPPFPLTAKLDKLTIKIDRPQLSPEDIAKLEEAMKAKAAAD